Protein AF-A0A392Q7C5-F1 (afdb_monomer_lite)

Organism: NCBI:txid97028

Sequence (60 aa):
MPFMEYTAQPFIQKSDLLKYINDICLAKIDGRYSGYTPVSTLSNFSEKQFYLYLNAGALK

Structure (mmCIF, N/CA/C/O backbone):
data_AF-A0A392Q7C5-F1
#
_entry.id   AF-A0A392Q7C5-F1
#
loop_
_atom_site.group_PDB
_atom_site.id
_atom_site.type_symbol
_atom_site.label_atom_id
_atom_site.label_alt_id
_atom_site.label_comp_id
_atom_site.label_asym_id
_atom_site.label_entity_id
_atom_site.label_seq_id
_atom_site.pdbx_PDB_ins_code
_atom_site.Cartn_x
_atom_site.Cartn_y
_atom_site.Cartn_z
_atom_site.occupancy
_atom_site.B_iso_or_equiv
_atom_site.auth_seq_id
_atom_site.auth_comp_id
_atom_site.auth_asym_id
_atom_site.auth_atom_id
_atom_site.pdbx_PDB_model_num
ATOM 1 N N . MET A 1 1 ? -0.075 -7.172 13.627 1.00 85.56 1 MET A N 1
ATOM 2 C CA . MET A 1 1 ? -1.368 -6.690 14.150 1.00 85.56 1 MET A CA 1
ATOM 3 C C . MET A 1 1 ? -2.421 -6.917 13.073 1.00 85.56 1 MET A C 1
ATOM 5 O O . MET A 1 1 ? -2.162 -6.537 11.934 1.00 85.56 1 MET A O 1
ATOM 9 N N . PRO A 1 2 ? -3.541 -7.584 13.378 1.00 94.44 2 PRO A N 1
ATOM 10 C CA . PRO A 1 2 ? -4.703 -7.668 12.497 1.00 94.44 2 PRO A CA 1
ATOM 11 C C . PRO A 1 2 ? -5.149 -6.281 12.026 1.00 94.44 2 PRO A C 1
ATOM 13 O O . PRO A 1 2 ? -5.150 -5.333 12.809 1.00 94.44 2 PRO A O 1
ATOM 16 N N . PHE A 1 3 ? -5.562 -6.159 10.764 1.00 92.75 3 PHE A N 1
ATOM 17 C CA . PHE A 1 3 ? -5.978 -4.868 10.207 1.00 92.75 3 PHE A CA 1
ATOM 18 C C . PHE A 1 3 ? -7.116 -4.224 11.018 1.00 92.75 3 PHE A C 1
ATOM 20 O O . PHE A 1 3 ? -7.067 -3.036 11.325 1.00 92.75 3 PHE A O 1
ATOM 27 N N . MET A 1 4 ? -8.086 -5.026 11.466 1.00 92.12 4 MET A N 1
ATOM 28 C CA . MET A 1 4 ? -9.185 -4.542 12.308 1.00 92.12 4 MET A CA 1
ATOM 29 C C . MET A 1 4 ? -8.695 -3.970 13.643 1.00 92.12 4 MET A C 1
ATOM 31 O O . MET A 1 4 ? -9.133 -2.893 14.042 1.00 92.12 4 MET A O 1
ATOM 35 N N . GLU A 1 5 ? -7.739 -4.637 14.294 1.00 94.31 5 GLU A N 1
ATOM 36 C CA . GLU A 1 5 ? -7.123 -4.155 15.537 1.00 94.31 5 GLU A CA 1
ATOM 37 C C . GLU A 1 5 ? -6.356 -2.845 15.307 1.00 94.31 5 GLU A C 1
ATOM 39 O O . GLU A 1 5 ? -6.449 -1.922 16.113 1.00 94.31 5 GLU A O 1
ATOM 44 N N . TYR A 1 6 ? -5.681 -2.715 14.159 1.00 92.81 6 TYR A N 1
ATOM 45 C CA . TYR A 1 6 ? -5.023 -1.473 13.764 1.00 92.81 6 TYR A CA 1
ATOM 46 C C . TYR A 1 6 ? -6.028 -0.325 13.619 1.00 92.81 6 TYR A C 1
ATOM 48 O O . TYR A 1 6 ? -5.855 0.708 14.263 1.00 92.81 6 TYR A O 1
ATOM 56 N N . THR A 1 7 ? -7.100 -0.515 12.843 1.00 92.38 7 THR A N 1
ATOM 57 C CA . THR A 1 7 ? -8.105 0.534 12.580 1.00 92.38 7 THR A CA 1
ATOM 58 C C . THR A 1 7 ? -8.920 0.954 13.804 1.00 92.38 7 THR A C 1
ATOM 60 O O . THR A 1 7 ? -9.424 2.077 13.849 1.00 92.38 7 THR A O 1
ATOM 63 N N . ALA A 1 8 ? -9.027 0.087 14.815 1.00 92.25 8 ALA A N 1
ATOM 64 C CA . ALA A 1 8 ? -9.707 0.385 16.073 1.00 92.25 8 ALA A CA 1
ATOM 65 C C . ALA A 1 8 ? -8.913 1.342 16.983 1.00 92.25 8 ALA A C 1
ATOM 67 O O . ALA A 1 8 ? -9.435 1.797 18.002 1.00 92.25 8 ALA A O 1
ATOM 68 N N . GLN A 1 9 ? -7.660 1.665 16.643 1.00 92.75 9 GLN A N 1
ATOM 69 C CA . GLN A 1 9 ? -6.831 2.528 17.475 1.00 92.75 9 GLN A CA 1
ATOM 70 C C . GLN A 1 9 ? -7.401 3.959 17.566 1.00 92.75 9 GLN A C 1
ATOM 72 O O . GLN A 1 9 ? -7.712 4.575 16.542 1.00 92.75 9 GLN A O 1
ATOM 77 N N . PRO A 1 10 ? -7.466 4.562 18.772 1.00 90.50 10 PRO A N 1
ATOM 78 C CA . PRO A 1 10 ? -8.095 5.870 18.973 1.00 90.5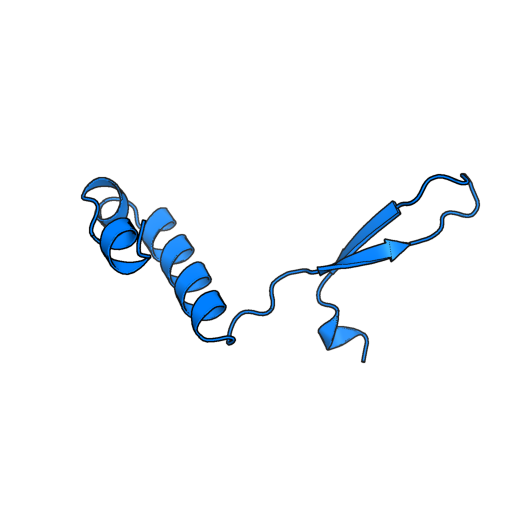0 10 PRO A CA 1
ATOM 79 C C . PRO A 1 10 ? -7.478 7.008 18.155 1.00 90.50 10 PRO A C 1
ATOM 81 O O . PRO A 1 10 ? -8.161 7.977 17.835 1.00 90.50 10 PRO A O 1
ATOM 84 N N . PHE A 1 11 ? -6.184 6.930 17.829 1.00 89.25 11 PHE A N 1
ATOM 85 C CA . PHE A 1 11 ? -5.522 7.960 17.024 1.00 89.25 11 PHE A CA 1
ATOM 86 C C . PHE A 1 11 ? -5.947 7.903 15.552 1.00 89.25 11 PHE A C 1
ATOM 88 O O . PHE A 1 11 ? -6.017 8.938 14.895 1.00 89.25 11 PHE A O 1
ATOM 95 N N . ILE A 1 12 ? -6.278 6.709 15.056 1.00 87.50 12 ILE A N 1
ATOM 96 C CA . ILE A 1 12 ? -6.689 6.487 13.671 1.00 87.50 12 ILE A CA 1
ATOM 97 C C . ILE A 1 12 ? -8.066 7.082 13.408 1.00 87.50 12 ILE A C 1
ATOM 99 O O . ILE A 1 12 ? -8.290 7.692 12.367 1.00 87.50 12 ILE A O 1
ATOM 103 N N . GLN A 1 13 ? -8.970 6.983 14.379 1.00 83.19 13 GLN A N 1
ATOM 104 C CA . GLN A 1 13 ? -10.331 7.504 14.245 1.00 83.19 13 GLN A CA 1
ATOM 105 C C . GLN A 1 13 ? -10.410 9.040 14.304 1.00 83.19 13 GLN A C 1
ATOM 107 O O . GLN A 1 13 ? -11.392 9.621 13.840 1.00 83.19 13 GLN A O 1
ATOM 112 N N . LYS A 1 14 ? -9.379 9.706 14.844 1.00 88.88 14 LYS A N 1
ATOM 113 C CA . LYS A 1 14 ? -9.340 11.166 15.043 1.00 88.88 14 LYS A CA 1
ATOM 114 C C . LYS A 1 14 ? -8.943 11.968 13.804 1.00 88.88 14 LYS A C 1
ATOM 116 O O . LYS A 1 14 ? -9.168 13.172 13.787 1.00 88.88 14 LYS A O 1
ATOM 121 N N . SER A 1 15 ? -8.328 11.338 12.806 1.00 90.12 15 SER A N 1
ATOM 122 C CA . SER A 1 15 ? -7.794 12.026 11.628 1.00 90.12 15 SER A CA 1
ATOM 123 C C . SER A 1 15 ? -8.480 11.538 10.363 1.00 90.12 15 SER A C 1
ATOM 125 O O . SER A 1 15 ? -8.417 10.355 10.035 1.00 90.12 15 SER A O 1
ATOM 127 N N . ASP A 1 16 ? -9.088 12.457 9.616 1.00 90.56 16 ASP A N 1
ATOM 128 C CA . ASP A 1 16 ? -9.725 12.122 8.340 1.00 90.56 16 ASP A CA 1
ATOM 129 C C . ASP A 1 16 ? -8.704 11.645 7.299 1.00 90.56 16 ASP A C 1
ATOM 131 O O . ASP A 1 16 ? -8.998 10.741 6.523 1.00 90.56 16 ASP A O 1
ATOM 135 N N . LEU A 1 17 ? -7.465 12.149 7.349 1.00 94.00 17 LEU A N 1
ATOM 136 C CA . LEU A 1 17 ? -6.370 11.628 6.526 1.00 94.00 17 LEU A CA 1
ATOM 137 C C . LEU A 1 17 ? -6.125 10.137 6.799 1.00 94.00 17 LEU A C 1
ATOM 139 O O . LEU A 1 17 ? -5.953 9.357 5.865 1.00 94.00 17 LEU A O 1
ATOM 143 N N . LEU A 1 18 ? -6.127 9.733 8.073 1.00 93.44 18 LEU A N 1
ATOM 144 C CA . LEU A 1 18 ? -5.920 8.333 8.447 1.00 93.44 18 LEU A CA 1
ATOM 145 C C . LEU A 1 18 ? -7.102 7.453 8.027 1.00 93.44 18 LEU A C 1
ATOM 147 O O . LEU A 1 18 ? -6.881 6.310 7.635 1.00 93.44 18 LEU A O 1
ATOM 151 N N . LYS A 1 19 ? -8.333 7.983 8.025 1.00 91.19 19 LYS A N 1
ATOM 152 C CA . LYS A 1 19 ? -9.496 7.271 7.469 1.00 91.19 19 LYS A CA 1
ATOM 153 C C . LYS A 1 19 ? -9.305 6.975 5.980 1.00 91.19 19 LYS A C 1
ATOM 155 O O . LYS A 1 19 ? -9.395 5.816 5.595 1.00 91.19 19 LYS A O 1
ATOM 160 N N . TYR A 1 20 ? -8.922 7.970 5.176 1.00 94.25 20 TYR A N 1
ATOM 161 C CA . TYR A 1 20 ? -8.661 7.753 3.746 1.00 94.25 20 TYR A CA 1
ATOM 162 C C . TYR A 1 20 ? -7.526 6.750 3.495 1.00 94.25 20 TYR A C 1
ATOM 164 O O . TYR A 1 20 ? -7.610 5.929 2.583 1.00 94.25 20 TYR A O 1
ATOM 172 N N . ILE A 1 21 ? -6.471 6.779 4.315 1.00 94.94 21 ILE A N 1
ATOM 173 C CA . ILE A 1 21 ? -5.384 5.793 4.232 1.00 94.94 21 ILE A CA 1
ATOM 174 C C . ILE A 1 21 ? -5.909 4.380 4.530 1.00 94.94 21 ILE A C 1
ATOM 176 O O . ILE A 1 21 ? -5.581 3.443 3.800 1.00 94.94 21 ILE A O 1
ATOM 180 N N . ASN A 1 22 ? -6.764 4.218 5.543 1.00 94.75 22 ASN A N 1
ATOM 181 C CA . ASN A 1 22 ? -7.377 2.924 5.848 1.00 94.75 22 ASN A CA 1
ATOM 182 C C . ASN A 1 22 ? -8.266 2.419 4.717 1.00 94.75 22 ASN A C 1
ATOM 184 O O . ASN A 1 22 ? -8.223 1.229 4.422 1.00 94.75 22 ASN A O 1
ATOM 188 N N . ASP A 1 23 ? -9.039 3.298 4.080 1.00 94.88 23 ASP A N 1
ATOM 189 C CA . ASP A 1 23 ? -9.901 2.931 2.956 1.00 94.88 23 ASP A CA 1
ATOM 190 C C . ASP A 1 23 ? -9.074 2.377 1.786 1.00 94.88 23 ASP A C 1
ATOM 192 O O . ASP A 1 23 ? -9.444 1.372 1.175 1.00 94.88 23 ASP A O 1
ATOM 196 N N . ILE A 1 24 ? -7.901 2.966 1.519 1.00 96.19 24 ILE A N 1
ATOM 197 C CA . ILE A 1 24 ? -6.946 2.451 0.526 1.00 96.19 24 ILE A CA 1
ATOM 198 C C . ILE A 1 24 ? -6.418 1.071 0.944 1.00 96.19 24 ILE A C 1
ATOM 200 O O . ILE A 1 24 ? -6.356 0.157 0.118 1.00 96.19 24 ILE A O 1
ATOM 204 N N . CYS A 1 25 ? -6.050 0.889 2.215 1.00 95.31 25 CYS A N 1
ATOM 205 C CA . CYS A 1 25 ? -5.581 -0.401 2.725 1.00 95.31 25 CYS A CA 1
ATOM 206 C C . CYS A 1 25 ? -6.664 -1.487 2.651 1.00 95.31 25 CYS A C 1
ATOM 208 O O . CYS A 1 25 ? -6.370 -2.600 2.219 1.00 95.31 25 CYS A O 1
ATOM 210 N N . LEU A 1 26 ? -7.910 -1.165 3.006 1.00 95.62 26 LEU A N 1
ATOM 211 C CA . LEU A 1 26 ? -9.061 -2.057 2.857 1.00 95.62 26 LEU A CA 1
ATOM 212 C C . LEU A 1 26 ? -9.261 -2.447 1.397 1.00 95.62 26 LEU A C 1
ATOM 214 O O . LEU A 1 26 ? -9.312 -3.630 1.075 1.00 95.62 26 LEU A O 1
ATOM 218 N N . ALA A 1 27 ? -9.269 -1.469 0.490 1.00 96.69 27 ALA A N 1
ATOM 219 C CA . ALA A 1 27 ? -9.375 -1.736 -0.937 1.00 96.69 27 ALA A CA 1
ATOM 220 C C . ALA A 1 27 ? -8.217 -2.611 -1.454 1.00 96.69 27 ALA A C 1
ATOM 222 O O . ALA A 1 27 ? -8.420 -3.419 -2.361 1.00 96.69 27 ALA A O 1
ATOM 223 N N . LYS A 1 28 ? -7.008 -2.495 -0.883 1.00 95.56 28 LYS A N 1
ATOM 224 C CA . LYS A 1 28 ? -5.866 -3.366 -1.209 1.00 95.56 28 LYS A CA 1
ATOM 225 C C . LYS A 1 28 ? -6.075 -4.797 -0.716 1.00 95.56 28 LYS A C 1
ATOM 227 O O . LYS A 1 28 ? -5.784 -5.720 -1.473 1.00 95.56 28 LYS A O 1
ATOM 232 N N . ILE A 1 29 ? -6.577 -4.976 0.507 1.00 95.31 29 ILE A N 1
ATOM 233 C CA . ILE A 1 29 ? -6.907 -6.290 1.084 1.00 95.31 29 ILE A CA 1
ATOM 234 C C . ILE A 1 29 ? -7.997 -6.980 0.253 1.00 95.31 29 ILE A C 1
ATOM 236 O O . ILE A 1 29 ? -7.861 -8.156 -0.069 1.00 95.31 29 ILE A O 1
ATOM 240 N N . ASP A 1 30 ? -9.009 -6.228 -0.182 1.00 96.38 30 ASP A N 1
ATOM 241 C CA . ASP A 1 30 ? -10.101 -6.717 -1.033 1.00 96.38 30 ASP A CA 1
ATOM 242 C C . ASP A 1 30 ? -9.677 -6.988 -2.491 1.00 96.38 30 ASP A C 1
ATOM 244 O O . ASP A 1 30 ? -10.500 -7.379 -3.318 1.00 96.38 30 ASP A O 1
ATOM 248 N N . GLY A 1 31 ? -8.423 -6.706 -2.862 1.00 94.31 31 GLY A N 1
ATOM 249 C CA . GLY A 1 31 ? -7.937 -6.836 -4.239 1.00 94.31 31 GLY A CA 1
ATOM 250 C C . GLY A 1 31 ? -8.483 -5.785 -5.218 1.00 94.31 31 GLY A C 1
ATOM 251 O O . GLY A 1 31 ? -8.256 -5.893 -6.420 1.00 94.31 31 GLY A O 1
ATOM 252 N N . ARG A 1 32 ? -9.173 -4.749 -4.727 1.00 95.44 32 ARG A N 1
ATOM 253 C CA . ARG A 1 32 ? -9.756 -3.653 -5.525 1.00 95.44 32 ARG A CA 1
ATOM 254 C C . ARG A 1 32 ? -8.784 -2.498 -5.781 1.00 95.44 32 ARG A C 1
ATOM 256 O O . ARG A 1 32 ? -9.041 -1.661 -6.641 1.00 95.44 32 ARG A O 1
ATOM 263 N N . TYR A 1 33 ? -7.671 -2.440 -5.051 1.00 94.50 33 TYR A N 1
ATOM 264 C CA . TYR A 1 33 ? -6.621 -1.438 -5.230 1.00 94.50 33 TYR A CA 1
ATOM 265 C C . TYR A 1 33 ? -5.327 -2.071 -5.760 1.00 94.50 33 TYR A C 1
ATOM 267 O O . TYR A 1 33 ? -4.612 -2.783 -5.049 1.00 94.50 33 TYR A O 1
ATOM 275 N N . SER A 1 34 ? -4.989 -1.780 -7.016 1.00 91.56 34 SER A N 1
ATOM 276 C CA . SER A 1 34 ? -3.777 -2.311 -7.657 1.00 91.56 34 SER A CA 1
ATOM 277 C C . SER A 1 34 ? -2.507 -1.593 -7.192 1.00 91.56 34 SER A C 1
ATOM 279 O O . SER A 1 34 ? -1.470 -2.234 -7.013 1.00 91.56 34 SER A O 1
ATOM 281 N N . GLY A 1 35 ? -2.600 -0.291 -6.902 1.00 93.38 35 GLY A N 1
ATOM 282 C CA . GLY A 1 35 ? -1.446 0.551 -6.586 1.00 93.38 35 GLY A CA 1
ATOM 283 C C . GLY A 1 35 ? -0.493 0.701 -7.774 1.00 93.38 35 GLY A C 1
ATOM 284 O O . GLY A 1 35 ? -0.850 0.416 -8.918 1.00 93.38 35 GLY A O 1
ATOM 285 N N . TYR A 1 36 ? 0.724 1.173 -7.505 1.00 94.62 36 TYR A N 1
ATOM 286 C CA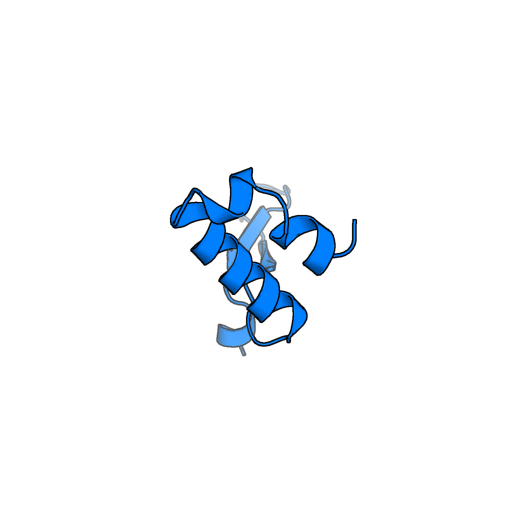 . TYR A 1 36 ? 1.800 1.241 -8.496 1.00 94.62 36 TYR A CA 1
ATOM 287 C C . TYR A 1 36 ? 2.780 0.098 -8.257 1.00 94.62 36 TYR A C 1
ATOM 289 O O . TYR A 1 36 ? 3.078 -0.250 -7.116 1.00 94.62 36 TYR A O 1
ATOM 297 N N . THR A 1 37 ? 3.270 -0.497 -9.339 1.00 93.75 37 THR A N 1
ATOM 298 C CA . THR A 1 37 ? 4.215 -1.617 -9.302 1.00 93.75 37 THR A CA 1
ATOM 299 C C . THR A 1 37 ? 5.553 -1.162 -9.881 1.00 93.75 37 THR A C 1
ATOM 301 O O . THR A 1 37 ? 5.548 -0.430 -10.875 1.00 93.75 37 THR A O 1
ATOM 304 N N . PRO A 1 38 ? 6.694 -1.556 -9.287 1.00 94.38 38 PRO A N 1
ATOM 305 C CA . PRO A 1 38 ? 7.996 -1.291 -9.879 1.00 94.38 38 PRO A CA 1
ATOM 306 C C . PRO A 1 38 ? 8.148 -2.091 -11.176 1.00 94.38 38 PRO A C 1
ATOM 308 O O . PRO A 1 38 ? 8.080 -3.319 -11.177 1.00 94.38 38 PRO A O 1
ATOM 311 N N . VAL A 1 39 ? 8.380 -1.391 -12.279 1.00 92.06 39 VAL A N 1
ATOM 312 C CA . VAL A 1 39 ? 8.728 -1.975 -13.575 1.00 92.06 39 VAL A CA 1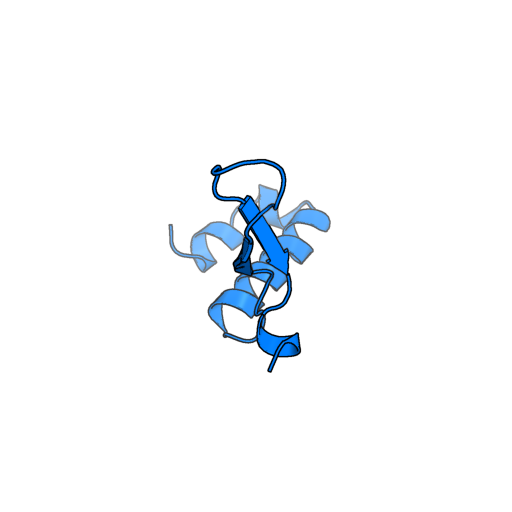
ATOM 313 C C . VAL A 1 39 ? 10.203 -1.709 -13.816 1.00 92.06 39 VAL A C 1
ATOM 315 O O . VAL A 1 39 ? 10.643 -0.564 -13.720 1.00 92.06 39 VAL A O 1
ATOM 318 N N . SER A 1 40 ? 10.980 -2.759 -14.081 1.00 91.69 40 SER A N 1
ATOM 319 C CA . SER A 1 40 ? 12.404 -2.589 -14.360 1.00 91.69 40 SER A CA 1
ATOM 320 C C . SER A 1 40 ? 12.598 -1.872 -15.692 1.00 91.69 40 SER A C 1
ATOM 322 O O . SER A 1 40 ? 12.015 -2.254 -16.705 1.00 91.69 40 SER A O 1
ATOM 324 N N . THR A 1 41 ? 1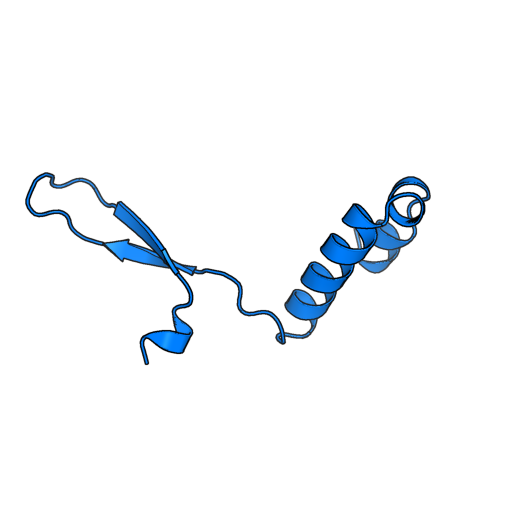3.446 -0.850 -15.674 1.00 89.19 41 THR A N 1
ATOM 325 C CA 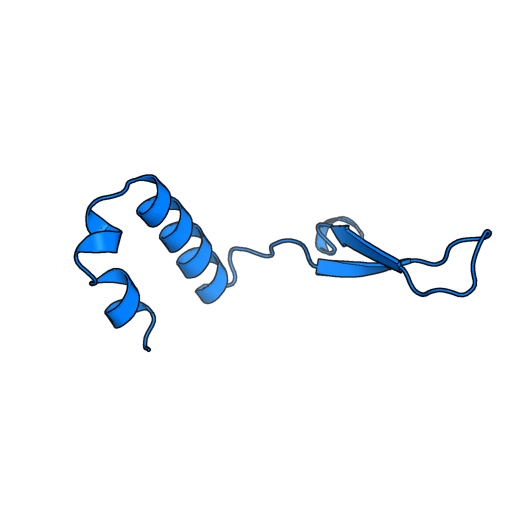. THR A 1 41 ? 13.765 -0.028 -16.834 1.00 89.19 41 THR A CA 1
ATOM 326 C C . THR A 1 41 ? 15.273 0.010 -17.031 1.00 89.19 41 THR A C 1
ATOM 328 O O . THR A 1 41 ? 16.042 0.100 -16.071 1.00 89.19 41 THR A O 1
ATOM 331 N N . LEU A 1 42 ? 15.691 -0.044 -18.292 1.00 88.69 42 LEU A N 1
ATOM 332 C CA . LEU A 1 42 ? 17.083 0.118 -18.692 1.00 88.69 42 LEU A CA 1
ATOM 333 C C . LEU A 1 42 ? 17.324 1.570 -19.107 1.00 88.69 42 LEU A C 1
ATOM 335 O O . LEU A 1 42 ? 16.453 2.209 -19.699 1.00 88.69 42 LEU A O 1
ATOM 339 N N . SER A 1 43 ? 18.509 2.086 -18.793 1.00 83.00 43 SER A N 1
ATOM 340 C CA . SER A 1 43 ? 18.975 3.383 -19.273 1.00 83.00 43 SER A CA 1
ATOM 341 C C . SER A 1 43 ? 20.106 3.168 -20.264 1.00 83.00 43 SER A C 1
ATOM 343 O O . SER A 1 43 ? 21.048 2.435 -19.980 1.00 83.00 43 SER A O 1
ATOM 345 N N . ASN A 1 44 ? 20.075 3.878 -21.389 1.00 85.56 44 ASN A N 1
ATOM 346 C CA . ASN A 1 44 ? 21.173 3.850 -22.361 1.00 85.56 44 ASN A CA 1
ATOM 347 C C . ASN A 1 44 ? 22.443 4.549 -21.840 1.00 85.56 44 ASN A C 1
ATOM 349 O O . ASN A 1 44 ? 23.485 4.490 -22.483 1.00 85.56 44 ASN A O 1
ATOM 353 N N . PHE A 1 45 ? 22.357 5.229 -20.692 1.00 87.81 45 PHE A N 1
ATOM 354 C CA . PHE A 1 45 ? 23.446 6.014 -20.110 1.00 87.81 45 PHE A CA 1
ATOM 355 C C . PHE A 1 45 ? 24.147 5.310 -18.941 1.00 87.81 45 PHE A C 1
ATOM 357 O O . PHE A 1 45 ? 25.124 5.835 -18.411 1.00 87.81 45 PHE A O 1
ATOM 364 N N . SER A 1 46 ? 23.636 4.165 -18.474 1.00 86.50 46 SER A N 1
ATOM 365 C CA . SER A 1 46 ? 24.197 3.463 -17.318 1.00 86.50 46 SER A CA 1
ATOM 366 C C . SER A 1 46 ? 23.746 2.007 -17.254 1.00 86.50 46 SER A C 1
ATOM 368 O O . SER A 1 46 ? 22.570 1.718 -17.437 1.00 86.50 46 SER A O 1
ATOM 370 N N . GLU A 1 47 ? 24.656 1.114 -16.863 1.00 86.12 47 GLU A N 1
ATOM 371 C CA . GLU A 1 47 ? 24.364 -0.302 -16.578 1.00 86.12 47 GLU A CA 1
ATOM 372 C C . GLU A 1 47 ? 23.617 -0.524 -15.248 1.00 86.12 47 GLU A C 1
ATOM 374 O O . GLU A 1 47 ? 23.359 -1.656 -14.841 1.00 86.12 47 GLU A O 1
ATOM 379 N N . LYS A 1 48 ? 23.263 0.549 -14.532 1.00 89.81 48 LYS A N 1
ATOM 380 C CA . LYS A 1 48 ? 22.464 0.455 -13.308 1.00 89.81 48 LYS A CA 1
ATOM 381 C C . LYS A 1 48 ? 21.026 0.059 -13.635 1.00 89.81 48 LYS A C 1
ATOM 383 O O . LYS A 1 48 ? 20.442 0.520 -14.613 1.00 89.81 48 LYS A O 1
ATOM 388 N N . GLN A 1 49 ? 20.431 -0.746 -12.761 1.00 89.19 49 GLN A N 1
ATOM 389 C CA . GLN A 1 49 ? 19.019 -1.090 -12.860 1.00 89.19 49 GLN A CA 1
ATOM 390 C C . GLN A 1 49 ? 18.155 0.046 -12.309 1.00 89.19 49 GLN A C 1
ATOM 392 O O . GLN A 1 49 ? 18.338 0.482 -11.171 1.00 89.19 49 GLN A O 1
ATOM 397 N N . PHE A 1 50 ? 17.198 0.507 -13.113 1.00 91.81 50 PHE A N 1
ATOM 398 C CA . PHE A 1 50 ? 16.216 1.508 -12.710 1.00 91.81 50 PHE A CA 1
ATOM 399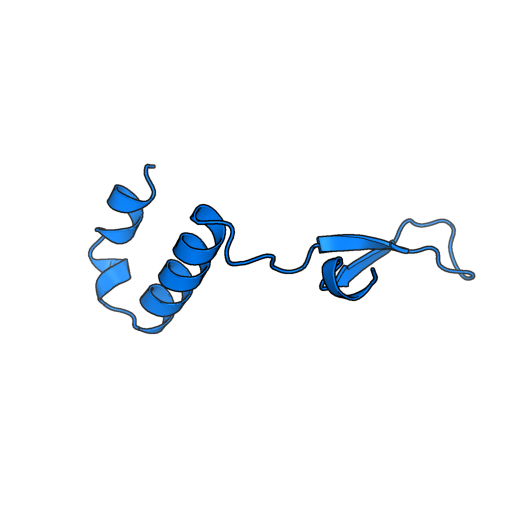 C C . PHE A 1 50 ? 14.841 0.861 -12.555 1.00 91.81 50 PHE A C 1
ATOM 401 O O . PHE A 1 50 ? 14.556 -0.179 -13.154 1.00 91.81 50 PHE A O 1
ATOM 408 N N . TYR A 1 51 ? 13.987 1.486 -11.746 1.00 93.38 51 TYR A N 1
ATOM 409 C CA . TYR A 1 51 ? 12.608 1.055 -11.546 1.00 93.38 51 TYR A CA 1
ATOM 410 C C . TYR A 1 51 ? 11.668 2.237 -11.736 1.00 93.38 51 TYR A C 1
ATOM 412 O O . TYR A 1 51 ? 11.793 3.253 -11.051 1.00 93.38 51 TYR A O 1
ATOM 420 N N . LEU A 1 52 ? 10.715 2.088 -12.650 1.00 91.94 52 LEU A N 1
ATOM 421 C CA . LEU A 1 52 ? 9.619 3.025 -12.836 1.00 91.94 52 LEU A CA 1
ATOM 422 C C . LEU A 1 52 ? 8.375 2.485 -12.128 1.00 91.94 52 LEU A C 1
ATOM 424 O O . LEU A 1 52 ? 7.891 1.402 -12.446 1.00 91.94 52 LEU A O 1
ATOM 428 N N . TYR A 1 53 ? 7.854 3.241 -11.165 1.00 94.69 53 TYR A N 1
ATOM 429 C CA . TYR A 1 53 ? 6.631 2.886 -10.451 1.00 94.69 53 TYR A CA 1
ATOM 430 C C . TYR A 1 53 ? 5.431 3.397 -11.236 1.00 94.69 53 TYR A C 1
ATOM 432 O O . TYR A 1 53 ? 5.229 4.604 -11.352 1.00 94.69 53 TYR A O 1
ATOM 440 N N . LEU A 1 54 ? 4.647 2.477 -11.788 1.00 93.56 54 LEU A N 1
ATOM 441 C CA . LEU A 1 54 ? 3.501 2.807 -12.630 1.00 93.56 54 LEU A CA 1
ATOM 442 C C . LEU A 1 54 ? 2.390 1.759 -12.476 1.00 93.56 54 LEU A C 1
ATOM 444 O O . LEU A 1 54 ? 2.597 0.684 -11.905 1.00 93.56 54 LEU A O 1
ATOM 448 N N . ASN A 1 55 ? 1.195 2.064 -12.982 1.00 92.75 55 ASN A N 1
ATOM 449 C CA . ASN A 1 55 ? 0.112 1.085 -13.064 1.00 92.75 55 ASN A CA 1
ATOM 450 C C . ASN A 1 55 ? 0.392 0.062 -14.180 1.00 92.75 55 ASN A C 1
ATOM 452 O O . ASN A 1 55 ? 0.047 0.286 -15.339 1.00 92.75 55 ASN A O 1
ATOM 456 N N . ALA A 1 56 ? 1.002 -1.070 -13.826 1.00 87.00 56 ALA A N 1
ATOM 457 C CA . ALA A 1 56 ? 1.343 -2.126 -14.780 1.00 87.00 56 ALA A CA 1
ATOM 458 C C . ALA A 1 56 ? 0.117 -2.728 -15.498 1.00 87.00 56 ALA A C 1
ATOM 460 O O . ALA A 1 56 ? 0.254 -3.257 -16.597 1.00 87.00 56 ALA A O 1
ATOM 461 N N . GLY A 1 57 ? -1.084 -2.629 -14.915 1.00 84.19 57 GLY A N 1
ATOM 462 C CA . GLY A 1 57 ? -2.322 -3.077 -15.556 1.00 84.19 57 GLY A CA 1
ATOM 463 C C . GLY A 1 57 ? -2.716 -2.244 -16.779 1.00 84.19 57 GLY A C 1
ATOM 464 O O . GLY A 1 57 ? -3.413 -2.758 -17.642 1.00 84.19 57 GLY A O 1
ATOM 465 N N . ALA A 1 58 ? -2.241 -0.999 -16.878 1.00 82.19 58 ALA A N 1
ATOM 466 C CA . ALA A 1 58 ? -2.468 -0.127 -18.031 1.00 82.19 58 ALA A CA 1
ATOM 467 C C . ALA A 1 58 ? -1.460 -0.345 -19.178 1.00 82.19 58 ALA A C 1
ATOM 469 O O . ALA A 1 58 ? -1.604 0.268 -20.230 1.00 82.19 58 ALA A O 1
ATOM 470 N N . LEU A 1 59 ? -0.430 -1.177 -18.974 1.00 75.12 59 LEU A N 1
ATOM 471 C CA . LEU A 1 59 ? 0.554 -1.533 -20.006 1.00 75.12 59 LEU A CA 1
ATOM 472 C C . LEU A 1 59 ? 0.161 -2.779 -20.820 1.00 75.12 59 LEU A C 1
ATOM 474 O O . LEU A 1 59 ? 0.917 -3.171 -21.708 1.00 75.12 59 LEU A O 1
ATOM 478 N N . LYS A 1 60 ? -0.952 -3.434 -20.472 1.00 58.16 60 LYS A N 1
ATOM 479 C CA . LYS A 1 60 ? -1.464 -4.628 -21.154 1.00 58.16 60 LYS A CA 1
ATOM 480 C C . LYS A 1 60 ? -2.420 -4.275 -22.281 1.00 58.16 60 LYS A C 1
ATOM 482 O O . LYS A 1 60 ? -3.197 -3.314 -22.100 1.00 58.16 60 LYS A O 1
#

Radius of gyration: 17.11 Å; chains: 1; bounding box: 35×20×41 Å

Foldseek 3Di:
DPLVVVCPDPVLVVDPVSVVVSVQVVCVVVVNHQFWDWDWDDDPVDPDIDTDTHRVVVVD

Secondary structure (DSSP, 8-state):
--HHHHHTSHHHHT-HHHHHHHHHHHHHHTT-----EEEEEEETTEEEEEEEEE-GGGG-

pLDDT: mean 90.74, std 5.95, range [58.16, 96.69]

InterPro domains:
  IPR003293 Nudix hydrolase 6-like [PTHR13994] (1-56)